Protein AF-A0AAV5WI97-F1 (afdb_monomer)

Organism: NCBI:txid1538716

Mean predicted aligned error: 9.11 Å

Sequence (86 aa):
LSDGSIVVRAKIVVAGKGGERFRTLDSFDFFSPSKISDVILVVDGKKLHVSRQILACDSSYFETLFYGDFKESNSREIVMEDIKID

Secondary structure (DSSP, 8-state):
--SS-------------TT------S---TTS--SS--EEEEETTEEEEE-HHHHHHH-HHHHHHHHSSSGGGG-SEEEETT----

Nearest PDB structures (foldseek):
  8h3f-assembly1_I  TM=9.249E-01  e=9.284E-04  Homo sapiens
  8h33-assembly1_B  TM=9.367E-01  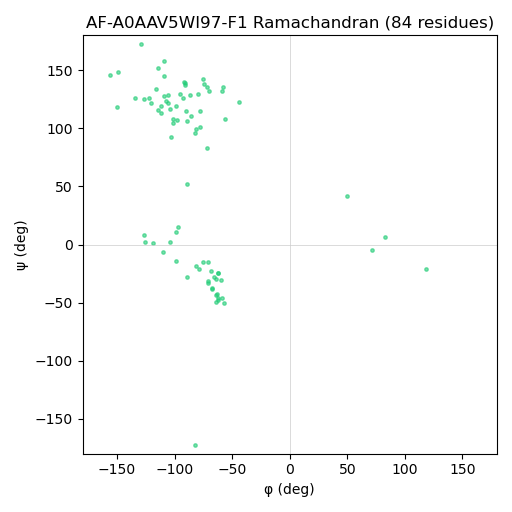e=1.229E-03  Homo sapiens
  6i2m-assembly1_A-2  TM=8.792E-01  e=7.013E-04  Vaccinia virus WR
  8h3f-assembly1_M  TM=9.211E-01  e=1.318E-03  Homo sapiens
  9dtg-assembly1_A  TM=8.631E-01  e=1.627E-03  Homo sapiens

Solvent-accessible surface area (backbone a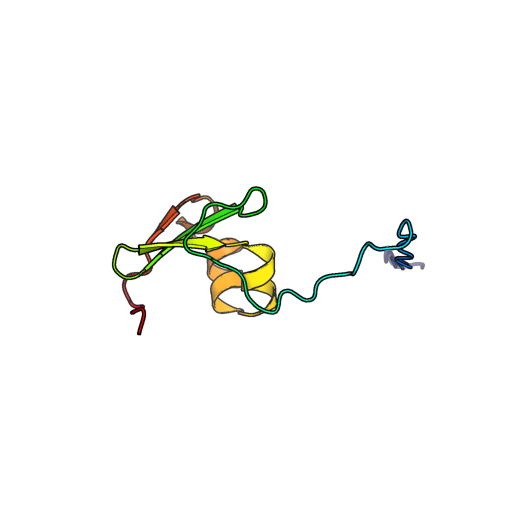toms only — not comparable to full-atom values): 5674 Å² total; per-residue (Å²): 115,98,79,81,68,82,87,86,83,83,84,89,79,83,86,61,67,94,84,66,69,87,73,74,80,88,71,79,73,35,73,47,88,55,97,76,42,71,31,32,41,30,40,75,87,40,58,32,39,36,43,62,69,65,47,25,77,76,28,69,65,46,32,45,45,49,71,40,100,46,80,56,38,79,43,58,65,44,78,42,88,92,46,78,83,130

Structure (mmCIF, N/CA/C/O backbone):
data_AF-A0AAV5WI97-F1
#
_entry.id   AF-A0AAV5WI97-F1
#
loop_
_atom_site.group_PDB
_atom_site.id
_atom_site.type_symbol
_atom_site.label_atom_id
_atom_site.label_alt_id
_atom_site.label_comp_id
_atom_site.label_asym_id
_atom_site.label_entity_id
_atom_site.label_seq_id
_atom_site.pdbx_PDB_ins_code
_atom_site.Cartn_x
_atom_site.Cartn_y
_atom_site.Cartn_z
_atom_site.occupancy
_atom_site.B_iso_or_equiv
_atom_site.auth_seq_id
_atom_site.auth_comp_id
_atom_site.auth_asym_id
_atom_site.auth_atom_id
_atom_site.pdbx_PDB_model_num
ATOM 1 N N . LEU A 1 1 ? -6.863 -11.093 -34.051 1.00 56.16 1 LEU A N 1
ATOM 2 C CA . LEU A 1 1 ? -7.507 -11.946 -33.030 1.00 56.16 1 LEU A CA 1
ATOM 3 C C . LEU A 1 1 ? -9.002 -11.812 -33.249 1.00 56.16 1 LEU A C 1
ATOM 5 O O . LEU A 1 1 ? -9.481 -10.691 -33.346 1.00 56.16 1 LEU A O 1
ATOM 9 N N . SER A 1 2 ? -9.682 -12.921 -33.517 1.00 61.44 2 SER A N 1
ATOM 10 C CA . SER A 1 2 ? -11.058 -12.973 -34.038 1.00 61.44 2 SER A CA 1
ATOM 11 C C . SER A 1 2 ? -12.120 -13.188 -32.950 1.00 61.44 2 SER A C 1
ATOM 13 O O . SER A 1 2 ? -13.252 -13.530 -33.263 1.00 61.44 2 SER A O 1
ATOM 15 N N . ASP A 1 3 ? -11.762 -12.991 -31.683 1.00 79.88 3 ASP A N 1
ATOM 16 C CA . ASP A 1 3 ? -12.574 -13.276 -30.491 1.00 79.88 3 ASP A CA 1
ATOM 17 C C . ASP A 1 3 ? -12.722 -12.065 -29.545 1.00 79.88 3 ASP A C 1
ATOM 19 O O . ASP A 1 3 ? -13.236 -12.199 -28.442 1.00 79.88 3 ASP A O 1
ATOM 23 N N . GLY A 1 4 ? -12.268 -10.875 -29.955 1.00 78.81 4 GLY A N 1
ATOM 24 C CA . GLY A 1 4 ? -12.270 -9.683 -29.097 1.00 78.81 4 GLY A CA 1
ATOM 25 C C . GLY A 1 4 ? -11.076 -9.583 -28.139 1.00 78.81 4 GLY A C 1
ATOM 26 O O . GLY A 1 4 ? -11.023 -8.651 -27.339 1.00 78.81 4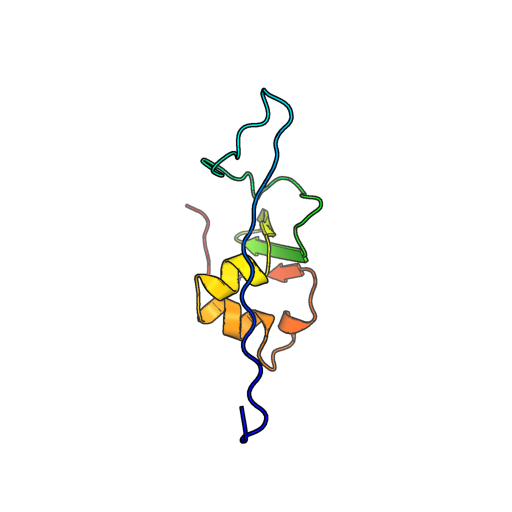 GLY A O 1
ATOM 27 N N . SER A 1 5 ? -10.090 -10.480 -28.235 1.00 76.69 5 SER A N 1
ATOM 28 C CA . SER A 1 5 ? -8.877 -10.422 -27.416 1.00 76.69 5 SER A CA 1
ATOM 29 C C . SER A 1 5 ? -7.933 -9.286 -27.826 1.00 76.69 5 SER A C 1
ATOM 31 O O . SER A 1 5 ? -7.601 -9.127 -29.006 1.00 76.69 5 SER A O 1
ATOM 33 N N . ILE A 1 6 ? -7.412 -8.554 -26.833 1.00 82.19 6 ILE A N 1
ATOM 34 C CA . ILE A 1 6 ? -6.320 -7.584 -26.994 1.00 82.19 6 ILE A CA 1
ATOM 35 C C . ILE A 1 6 ? -5.062 -8.141 -26.326 1.00 82.19 6 ILE A C 1
ATOM 37 O O . ILE A 1 6 ? -5.072 -8.493 -25.150 1.00 82.19 6 ILE A O 1
ATOM 41 N N . VAL A 1 7 ? -3.956 -8.178 -27.069 1.00 80.25 7 VAL A N 1
ATOM 42 C CA . VAL A 1 7 ? -2.630 -8.503 -26.530 1.00 80.25 7 VAL A CA 1
ATOM 43 C C . VAL A 1 7 ? -1.829 -7.216 -26.413 1.00 80.25 7 VAL A C 1
ATOM 45 O O . VAL A 1 7 ? -1.504 -6.586 -27.419 1.00 80.25 7 VAL A O 1
ATOM 48 N N . VAL A 1 8 ? -1.476 -6.847 -25.183 1.00 80.50 8 VAL A N 1
ATOM 49 C CA . VAL A 1 8 ? -0.588 -5.716 -24.901 1.00 80.50 8 VAL A CA 1
ATOM 50 C C . VAL A 1 8 ? 0.821 -6.254 -24.658 1.00 80.50 8 VAL A C 1
ATOM 52 O O . VAL A 1 8 ? 1.049 -7.022 -23.728 1.00 80.50 8 VAL A O 1
ATOM 55 N N . ARG A 1 9 ? 1.788 -5.849 -25.489 1.00 86.06 9 ARG A N 1
ATOM 56 C CA . ARG A 1 9 ? 3.220 -6.016 -25.197 1.00 86.06 9 ARG A CA 1
ATOM 57 C C . ARG A 1 9 ? 3.836 -4.651 -24.957 1.00 86.06 9 ARG A C 1
ATOM 59 O O . ARG A 1 9 ? 3.861 -3.823 -25.861 1.00 86.06 9 ARG A O 1
ATOM 66 N N . ALA A 1 10 ? 4.383 -4.452 -23.765 1.00 80.00 10 ALA A N 1
ATOM 67 C CA . ALA A 1 10 ? 5.199 -3.291 -23.449 1.00 80.00 10 ALA A CA 1
ATOM 68 C C . ALA A 1 10 ? 6.670 -3.715 -23.385 1.00 80.00 10 ALA A C 1
ATOM 70 O O . ALA A 1 10 ? 7.044 -4.585 -22.602 1.00 80.00 10 ALA A O 1
ATOM 71 N N . LYS A 1 11 ? 7.516 -3.092 -24.208 1.00 84.12 11 LYS A N 1
ATOM 72 C CA . LYS A 1 11 ? 8.968 -3.138 -24.031 1.00 84.12 11 LYS A CA 1
ATOM 73 C C . LYS A 1 11 ? 9.371 -1.860 -23.313 1.00 84.12 11 LYS A C 1
ATOM 75 O O . LYS A 1 11 ? 9.354 -0.789 -23.913 1.00 84.12 11 LYS A O 1
ATOM 80 N N . ILE A 1 12 ? 9.721 -1.976 -22.040 1.00 80.88 12 ILE A N 1
ATOM 81 C CA . ILE A 1 12 ? 10.177 -0.837 -21.247 1.00 80.88 12 ILE A CA 1
ATOM 82 C C . ILE A 1 12 ? 11.682 -0.689 -21.479 1.00 80.88 12 ILE A C 1
ATOM 84 O O . ILE A 1 12 ? 12.468 -1.543 -21.078 1.00 80.88 12 ILE A O 1
ATOM 88 N N . VAL A 1 13 ? 12.079 0.377 -22.175 1.00 78.12 13 VAL A N 1
ATOM 89 C CA . VAL A 1 13 ? 13.483 0.777 -22.321 1.00 78.12 13 VAL A CA 1
ATOM 90 C C . VAL A 1 13 ? 13.651 2.070 -21.554 1.00 78.12 13 VAL A C 1
ATOM 92 O O . VAL A 1 13 ? 13.079 3.089 -21.933 1.00 78.12 13 VAL A O 1
ATOM 95 N N . VAL A 1 14 ? 14.424 2.029 -20.476 1.00 75.12 14 VAL A N 1
ATOM 96 C CA . VAL A 1 14 ? 14.669 3.224 -19.675 1.00 75.12 14 VAL A CA 1
ATOM 97 C C . VAL A 1 14 ? 16.036 3.775 -20.031 1.00 75.12 14 VAL A C 1
ATOM 99 O O . VAL A 1 14 ? 17.067 3.207 -19.678 1.00 75.12 14 VAL A O 1
ATOM 102 N N . ALA A 1 15 ? 16.032 4.861 -20.799 1.00 73.00 15 ALA A N 1
ATOM 103 C CA . ALA A 1 15 ? 17.235 5.594 -21.158 1.00 73.00 15 ALA A CA 1
ATOM 104 C C . ALA A 1 15 ? 17.598 6.540 -20.006 1.00 73.00 15 ALA A C 1
ATOM 106 O O . ALA A 1 15 ? 17.046 7.631 -19.895 1.00 73.00 15 ALA A O 1
ATOM 107 N N . GLY A 1 16 ? 18.498 6.104 -19.126 1.00 66.62 16 GLY A N 1
ATOM 108 C CA . GLY A 1 16 ? 19.046 6.967 -18.083 1.00 66.62 16 GLY A CA 1
ATOM 109 C C . GLY A 1 16 ? 20.064 7.948 -18.664 1.00 66.62 16 GLY A C 1
ATOM 110 O O . GLY A 1 16 ? 20.873 7.579 -19.522 1.00 66.62 16 GLY A O 1
ATOM 111 N N . LYS A 1 17 ? 20.080 9.189 -18.169 1.00 65.69 17 LYS A N 1
ATOM 112 C CA . LYS A 1 17 ? 21.300 10.004 -18.269 1.00 65.69 17 LYS A CA 1
ATOM 113 C C . LYS A 1 17 ? 22.315 9.373 -17.311 1.00 65.69 17 LYS A C 1
ATOM 115 O O . LYS A 1 17 ? 21.949 9.004 -16.198 1.00 65.69 17 LYS A O 1
ATOM 120 N N . GLY A 1 18 ? 23.553 9.155 -17.762 1.00 60.25 18 GLY A N 1
ATOM 121 C CA . GLY A 1 18 ? 24.559 8.404 -16.999 1.00 60.25 18 GLY A CA 1
ATOM 122 C C . GLY A 1 18 ? 24.593 8.809 -15.518 1.00 60.25 18 GLY A C 1
ATOM 123 O O . GLY A 1 18 ? 24.764 9.985 -15.212 1.00 60.25 18 GLY A O 1
ATOM 124 N N . GLY A 1 19 ? 24.384 7.839 -14.620 1.00 61.00 19 GLY A N 1
ATOM 125 C CA . GLY A 1 19 ? 24.330 8.038 -13.164 1.00 61.00 19 GLY A CA 1
ATOM 126 C C . GLY A 1 19 ? 22.994 7.668 -12.504 1.00 61.00 19 GLY A C 1
ATOM 127 O O . GLY A 1 19 ? 22.979 7.356 -11.314 1.00 61.00 19 GLY A O 1
ATOM 128 N N . GLU A 1 20 ? 21.887 7.622 -13.249 1.00 62.34 20 GLU A N 1
ATOM 129 C CA . GLU A 1 20 ? 20.595 7.177 -12.709 1.00 62.34 20 GLU A CA 1
ATOM 130 C C . GLU A 1 20 ? 20.545 5.646 -12.606 1.00 62.34 20 GLU A C 1
ATOM 132 O O . GLU A 1 20 ? 20.358 4.927 -13.587 1.00 62.34 20 GLU A O 1
ATOM 137 N N . ARG A 1 21 ? 20.747 5.131 -11.390 1.00 62.00 21 ARG A N 1
ATOM 138 C CA . ARG A 1 21 ? 20.522 3.720 -11.073 1.00 62.00 21 ARG A CA 1
ATOM 139 C C . ARG A 1 21 ? 19.032 3.486 -10.856 1.00 62.00 21 ARG A C 1
ATOM 141 O O . ARG A 1 21 ? 18.423 4.162 -10.027 1.00 62.00 21 ARG A O 1
ATOM 148 N N . PHE A 1 22 ? 18.475 2.478 -11.528 1.00 64.88 22 PHE A N 1
ATOM 149 C CA . PHE A 1 22 ? 17.272 1.815 -11.032 1.00 64.88 22 PHE A CA 1
ATOM 150 C C . PHE A 1 22 ? 17.580 1.326 -9.624 1.00 64.88 22 PHE A C 1
ATOM 152 O O . PHE A 1 22 ? 18.406 0.434 -9.441 1.00 64.88 22 PHE A O 1
ATOM 159 N N . ARG A 1 23 ? 16.988 1.981 -8.626 1.00 61.56 23 ARG A N 1
ATOM 160 C CA . ARG A 1 23 ? 17.078 1.522 -7.249 1.00 61.56 23 ARG A CA 1
ATOM 161 C C . ARG A 1 23 ? 16.102 0.370 -7.107 1.00 61.56 23 ARG A C 1
ATOM 163 O O . ARG A 1 23 ? 14.897 0.570 -7.238 1.00 61.56 23 ARG A O 1
ATOM 170 N N . THR A 1 24 ? 16.628 -0.819 -6.853 1.00 57.94 24 THR A N 1
ATOM 171 C CA . THR A 1 24 ? 15.853 -1.827 -6.140 1.00 57.94 24 THR A CA 1
ATOM 172 C C . THR A 1 24 ? 15.486 -1.205 -4.792 1.00 57.94 24 THR A C 1
ATOM 174 O O . THR A 1 24 ? 16.310 -0.527 -4.172 1.00 57.94 24 THR A O 1
ATOM 177 N N . LEU A 1 25 ? 14.217 -1.302 -4.395 1.00 62.44 25 LEU A N 1
ATOM 178 C CA . LEU A 1 25 ? 13.776 -0.842 -3.081 1.00 62.44 25 LEU A CA 1
ATOM 179 C C . LEU A 1 25 ? 14.312 -1.828 -2.041 1.00 62.44 25 LEU A C 1
ATOM 181 O O . LEU A 1 25 ? 13.617 -2.754 -1.646 1.00 62.44 25 LEU A O 1
ATOM 185 N N . ASP A 1 26 ? 15.570 -1.647 -1.642 1.00 61.81 26 ASP A N 1
ATOM 186 C CA . ASP A 1 26 ? 16.215 -2.500 -0.636 1.00 61.81 26 ASP A CA 1
ATOM 187 C C . ASP A 1 26 ? 15.592 -2.278 0.756 1.00 61.81 26 ASP A C 1
ATOM 189 O O . ASP A 1 26 ? 15.622 -3.157 1.614 1.00 61.81 26 ASP A O 1
ATOM 193 N N . SER A 1 27 ? 14.973 -1.112 0.968 1.00 66.19 27 SER A N 1
ATOM 194 C CA . SER A 1 27 ? 14.058 -0.839 2.073 1.00 66.19 27 SER A CA 1
ATOM 195 C C . SER A 1 27 ? 13.108 0.309 1.714 1.00 66.19 27 SER A C 1
ATOM 197 O O . SER A 1 27 ? 13.468 1.240 0.986 1.00 66.19 27 SER A O 1
ATOM 199 N N . PHE A 1 28 ? 11.874 0.239 2.211 1.00 75.19 28 PHE A N 1
ATOM 200 C CA . PHE A 1 28 ? 10.888 1.311 2.110 1.00 75.19 28 PHE A CA 1
ATOM 201 C C . PHE A 1 28 ? 10.450 1.690 3.525 1.00 75.19 28 PHE A C 1
ATOM 203 O O . PHE A 1 28 ? 10.047 0.826 4.301 1.00 75.19 28 PHE A O 1
ATOM 210 N N . ASP A 1 29 ? 10.549 2.973 3.872 1.00 87.62 29 ASP A N 1
ATOM 211 C CA . ASP A 1 29 ? 10.028 3.473 5.142 1.00 87.62 29 ASP A CA 1
ATOM 212 C C . ASP A 1 29 ? 8.523 3.716 5.013 1.00 87.62 29 ASP A C 1
ATOM 214 O O . ASP A 1 29 ? 8.082 4.732 4.474 1.00 87.62 29 ASP A O 1
ATOM 218 N N . PHE A 1 30 ? 7.737 2.762 5.505 1.00 89.44 30 PHE A N 1
ATOM 219 C CA . PHE A 1 30 ? 6.281 2.853 5.505 1.00 89.44 30 PHE A CA 1
ATOM 220 C C . PHE A 1 30 ? 5.738 3.818 6.567 1.00 89.44 30 PHE A C 1
ATOM 222 O O . PHE A 1 30 ? 4.572 4.195 6.481 1.00 89.44 30 PHE A O 1
ATOM 229 N N . PHE A 1 31 ? 6.531 4.238 7.555 1.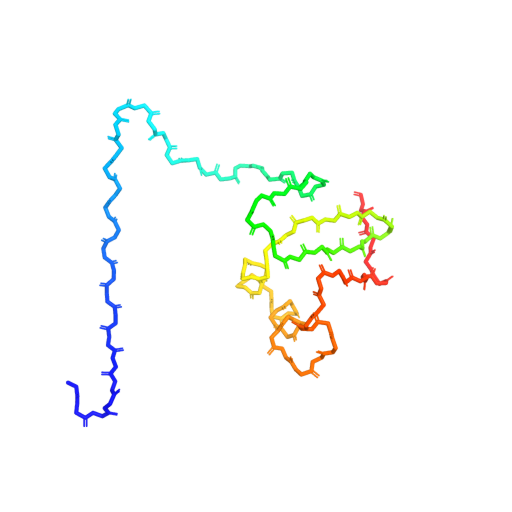00 91.00 31 PHE A N 1
ATOM 230 C CA . PHE A 1 31 ? 6.062 5.161 8.596 1.00 91.00 31 PHE A CA 1
ATOM 231 C C . PHE A 1 31 ? 6.086 6.622 8.136 1.00 91.00 31 PHE A C 1
ATOM 233 O O . PHE A 1 31 ? 5.388 7.464 8.704 1.00 91.00 31 PHE A O 1
ATOM 240 N N . SER A 1 32 ? 6.842 6.923 7.081 1.00 90.06 32 SER A N 1
ATOM 241 C CA . SER A 1 32 ? 6.871 8.243 6.461 1.00 90.06 32 SER A CA 1
ATOM 242 C C . SER A 1 32 ? 5.837 8.362 5.330 1.00 90.06 32 SER A C 1
ATOM 244 O O . SER A 1 32 ? 5.704 7.454 4.505 1.00 90.06 32 SER A O 1
ATOM 246 N N . PRO A 1 33 ? 5.126 9.500 5.211 1.00 87.94 33 PRO A N 1
ATOM 247 C CA . PRO A 1 33 ? 4.255 9.757 4.071 1.00 87.94 33 PRO A CA 1
ATOM 248 C C . PRO A 1 33 ? 5.028 9.708 2.752 1.00 87.94 33 PRO A C 1
ATOM 250 O O . PRO A 1 33 ? 6.088 10.319 2.605 1.00 87.94 33 PRO A O 1
ATOM 253 N N . SER A 1 34 ? 4.450 9.040 1.758 1.00 84.50 34 SER A N 1
ATOM 254 C CA . SER A 1 34 ? 4.979 8.989 0.400 1.00 84.50 34 SER A CA 1
ATOM 255 C C . SER A 1 34 ? 4.021 9.676 -0.566 1.00 84.50 34 SER A C 1
ATOM 257 O O . SER A 1 34 ? 2.813 9.720 -0.353 1.00 84.50 34 SER A O 1
ATOM 259 N N . LYS A 1 35 ? 4.556 10.224 -1.661 1.00 86.31 35 LYS A N 1
ATOM 260 C CA . LYS A 1 35 ? 3.736 10.845 -2.715 1.00 86.31 35 LYS A CA 1
ATOM 261 C C . LYS A 1 35 ? 2.947 9.823 -3.537 1.00 86.31 35 LYS A C 1
ATOM 263 O O . LYS A 1 35 ? 2.066 10.222 -4.288 1.00 86.31 35 LYS A O 1
ATOM 268 N N . ILE A 1 36 ? 3.309 8.545 -3.440 1.00 87.25 36 ILE A N 1
ATOM 269 C CA . ILE A 1 36 ? 2.732 7.461 -4.245 1.00 87.25 36 ILE A CA 1
ATOM 270 C C . ILE A 1 36 ? 1.851 6.504 -3.434 1.00 87.25 36 ILE A C 1
ATOM 272 O O . ILE A 1 36 ? 1.242 5.618 -4.022 1.00 87.25 36 ILE A O 1
ATOM 276 N N . SER A 1 37 ? 1.789 6.646 -2.108 1.00 92.25 37 SER A N 1
ATOM 277 C CA . SER A 1 37 ? 0.882 5.845 -1.287 1.00 92.25 37 SER A CA 1
ATOM 278 C C . SER A 1 37 ? -0.560 6.331 -1.436 1.00 92.25 37 SER A C 1
ATOM 280 O O . SER A 1 37 ? -0.834 7.531 -1.462 1.00 92.25 37 SER A O 1
ATOM 282 N N . ASP A 1 38 ? -1.487 5.382 -1.539 1.00 94.56 38 ASP A N 1
ATOM 283 C CA . ASP A 1 38 ? -2.918 5.600 -1.793 1.00 94.56 38 ASP A CA 1
ATOM 284 C C . ASP A 1 38 ? -3.810 5.074 -0.648 1.00 94.56 38 ASP A C 1
ATOM 286 O O . ASP A 1 38 ? -5.043 5.203 -0.690 1.00 94.56 38 ASP A O 1
ATOM 290 N N . VAL A 1 39 ? -3.188 4.523 0.402 1.00 95.88 39 VAL A N 1
ATOM 291 C CA . VAL A 1 39 ? -3.840 4.076 1.636 1.00 95.88 39 VAL A CA 1
ATOM 292 C C . VAL A 1 39 ? -2.929 4.202 2.853 1.00 95.88 39 VAL A C 1
ATOM 294 O O . VAL A 1 39 ? -1.708 4.051 2.766 1.00 95.88 39 VAL A O 1
ATOM 297 N N . ILE A 1 40 ? -3.551 4.452 4.004 1.00 96.44 40 ILE A N 1
ATOM 298 C CA . ILE A 1 40 ? -2.940 4.340 5.326 1.00 96.44 40 ILE A CA 1
ATOM 299 C C . ILE A 1 40 ? -3.511 3.106 6.026 1.00 96.44 40 ILE A C 1
ATOM 301 O O . ILE A 1 40 ? -4.724 3.010 6.213 1.00 96.44 40 ILE A O 1
ATOM 305 N N . LEU A 1 41 ? -2.645 2.186 6.442 1.00 95.50 41 LEU A N 1
ATOM 306 C CA . LEU A 1 41 ? -3.005 1.120 7.376 1.00 95.50 41 LEU A CA 1
ATOM 307 C C . LEU A 1 41 ? -2.635 1.563 8.791 1.00 95.50 41 LEU A C 1
ATOM 309 O O . LEU A 1 41 ? -1.511 2.003 9.028 1.00 95.50 41 LEU A O 1
ATOM 313 N N . VAL A 1 42 ? -3.573 1.464 9.725 1.00 95.81 42 VAL A N 1
ATOM 314 C CA . VAL A 1 42 ? -3.343 1.735 11.145 1.00 95.81 42 VAL A CA 1
ATOM 315 C C . VAL A 1 42 ? -3.208 0.401 11.858 1.00 95.81 42 VAL A C 1
ATOM 317 O O . VAL A 1 42 ? -4.192 -0.315 12.012 1.00 95.81 42 VAL A O 1
ATOM 320 N N . VAL A 1 43 ? -1.993 0.063 12.277 1.00 94.25 43 VAL A N 1
ATOM 321 C CA . VAL A 1 43 ? -1.668 -1.198 12.958 1.00 94.25 43 VAL A CA 1
ATOM 322 C C . VAL A 1 43 ? -1.103 -0.849 14.324 1.00 94.25 43 VAL A C 1
ATOM 324 O O . VAL A 1 43 ? -0.128 -0.102 14.402 1.00 94.25 43 VAL A O 1
ATOM 327 N N . ASP A 1 44 ? -1.725 -1.338 15.397 1.00 92.12 44 ASP A N 1
ATOM 328 C CA . ASP A 1 44 ? -1.323 -1.015 16.777 1.00 92.12 44 ASP A CA 1
ATOM 329 C C . ASP A 1 44 ? -1.163 0.508 17.015 1.00 92.12 44 ASP A C 1
ATOM 331 O O . ASP A 1 44 ? -0.178 1.004 17.561 1.00 92.12 44 ASP A O 1
ATOM 335 N N . GLY A 1 45 ? -2.101 1.294 16.470 1.00 91.44 45 GLY A N 1
ATOM 336 C CA . GLY A 1 45 ? -2.088 2.762 16.528 1.00 91.44 45 GLY A CA 1
ATOM 337 C C . GLY A 1 45 ? -1.025 3.456 15.660 1.00 91.44 45 GLY A C 1
ATOM 338 O O . GLY A 1 45 ? -1.030 4.686 15.568 1.00 91.44 45 GLY A O 1
ATOM 339 N N . LYS A 1 46 ? -0.137 2.713 14.990 1.00 93.19 46 LYS A N 1
ATOM 340 C CA . LYS A 1 46 ? 0.898 3.256 14.098 1.00 93.19 46 LYS A CA 1
ATOM 341 C C . LYS A 1 46 ? 0.388 3.335 12.662 1.00 93.19 46 LYS A C 1
ATOM 343 O O . LYS A 1 46 ? -0.278 2.423 12.183 1.00 93.19 46 LYS A O 1
ATOM 348 N N . LYS A 1 47 ? 0.728 4.421 11.961 1.00 95.25 47 LYS A N 1
ATOM 349 C CA . LYS A 1 47 ? 0.320 4.661 10.568 1.00 95.25 47 LYS A CA 1
ATOM 350 C C . LYS A 1 47 ? 1.375 4.154 9.590 1.00 95.25 47 LYS A C 1
ATOM 352 O O . LYS A 1 47 ? 2.531 4.558 9.668 1.00 95.25 47 LYS A O 1
ATOM 357 N N . LEU A 1 48 ? 0.944 3.310 8.659 1.00 94.44 48 LEU A N 1
ATOM 358 C CA . LEU A 1 48 ? 1.737 2.764 7.564 1.00 94.44 48 LEU A CA 1
ATOM 359 C C . LEU A 1 48 ? 1.183 3.284 6.235 1.00 94.44 48 LEU A C 1
ATOM 361 O O . LEU A 1 48 ? 0.047 2.989 5.865 1.00 94.44 48 LEU A O 1
ATOM 365 N N . HIS A 1 49 ? 1.982 4.056 5.512 1.00 95.12 49 HIS A N 1
ATOM 366 C CA . HIS A 1 49 ? 1.655 4.623 4.211 1.00 95.12 49 HIS A CA 1
ATOM 367 C C . HIS A 1 49 ? 2.061 3.650 3.099 1.00 95.12 49 HIS A C 1
ATOM 369 O O . HIS A 1 49 ? 3.244 3.518 2.785 1.00 95.12 49 HIS A O 1
ATOM 375 N N . VAL A 1 50 ? 1.087 2.986 2.477 1.00 93.25 50 VAL A N 1
ATOM 376 C CA . VAL A 1 50 ? 1.328 1.876 1.534 1.00 93.25 50 VAL A CA 1
ATOM 377 C C . VAL A 1 50 ? 0.578 2.075 0.210 1.00 93.25 50 VAL A C 1
ATOM 379 O O . VAL A 1 50 ? -0.196 3.021 0.054 1.00 93.25 50 VAL A O 1
ATOM 382 N N . SER A 1 51 ? 0.849 1.203 -0.767 1.00 93.38 51 SER A N 1
ATOM 383 C CA . SER A 1 51 ? 0.123 1.141 -2.042 1.00 93.38 51 SER A CA 1
ATOM 384 C C . SER A 1 51 ? -0.811 -0.066 -2.063 1.00 93.38 51 SER A C 1
ATOM 386 O O . SER A 1 51 ? -0.358 -1.195 -1.849 1.00 93.38 51 SER A O 1
ATOM 388 N N . ARG A 1 52 ? -2.088 0.151 -2.390 1.00 94.88 52 ARG A N 1
ATOM 389 C CA . ARG A 1 52 ? -3.081 -0.925 -2.539 1.00 94.88 52 ARG A CA 1
ATOM 390 C C . ARG A 1 52 ? -2.671 -1.931 -3.591 1.00 94.88 52 ARG A C 1
ATOM 392 O O . ARG A 1 52 ? -2.772 -3.127 -3.362 1.00 94.88 52 ARG A O 1
ATOM 399 N N . GLN A 1 53 ? -2.221 -1.446 -4.747 1.00 94.25 53 GLN A N 1
ATOM 400 C CA . GLN A 1 53 ? -1.834 -2.301 -5.867 1.00 94.25 53 GLN A CA 1
ATOM 401 C C . GLN A 1 53 ? -0.665 -3.207 -5.493 1.00 94.25 53 GLN A C 1
ATOM 403 O O . GLN A 1 53 ? -0.731 -4.403 -5.742 1.00 94.25 53 GLN A O 1
ATOM 408 N N . ILE A 1 54 ? 0.372 -2.659 -4.852 1.00 91.62 54 ILE A N 1
ATOM 409 C CA . ILE A 1 54 ? 1.545 -3.447 -4.456 1.00 91.62 54 ILE A CA 1
ATOM 410 C C . ILE A 1 54 ? 1.147 -4.543 -3.460 1.00 91.62 54 ILE A C 1
ATOM 412 O O . ILE A 1 54 ? 1.502 -5.698 -3.665 1.00 91.62 54 ILE A O 1
ATOM 416 N N . LEU A 1 55 ? 0.377 -4.202 -2.423 1.00 93.06 55 LEU A N 1
ATOM 417 C CA . LEU A 1 55 ? -0.047 -5.175 -1.413 1.00 93.06 55 LEU A CA 1
ATOM 418 C C . LEU A 1 55 ? -1.023 -6.223 -1.958 1.00 93.06 55 LEU A C 1
ATOM 420 O O . LEU A 1 55 ? -0.921 -7.386 -1.588 1.00 93.06 55 LEU A O 1
ATOM 424 N N . ALA A 1 56 ? -1.951 -5.839 -2.834 1.00 95.56 56 ALA A N 1
ATOM 425 C CA . ALA A 1 56 ? -2.889 -6.776 -3.450 1.00 95.56 56 ALA A CA 1
ATOM 426 C C . ALA A 1 56 ? -2.198 -7.752 -4.409 1.00 95.56 56 ALA A C 1
ATOM 428 O O . ALA A 1 56 ? -2.540 -8.928 -4.425 1.00 95.56 56 ALA A O 1
ATOM 429 N N . CYS A 1 57 ? -1.197 -7.287 -5.165 1.00 95.25 57 CYS A N 1
ATOM 430 C CA . CYS A 1 57 ? -0.389 -8.161 -6.017 1.00 95.25 57 CYS A CA 1
ATOM 431 C C . CYS A 1 57 ? 0.342 -9.249 -5.219 1.00 95.25 57 CYS A C 1
ATOM 433 O O . CYS A 1 57 ? 0.597 -10.322 -5.759 1.00 95.25 57 CYS A O 1
ATOM 435 N N . ASP A 1 58 ? 0.698 -8.963 -3.965 1.00 92.12 58 ASP A N 1
ATOM 436 C CA . ASP A 1 58 ? 1.468 -9.866 -3.106 1.00 92.12 58 ASP A CA 1
ATOM 437 C C . ASP A 1 58 ? 0.590 -10.662 -2.119 1.00 92.12 58 ASP A C 1
ATOM 439 O O . ASP A 1 58 ? 1.035 -11.640 -1.524 1.00 92.12 58 ASP A O 1
ATOM 443 N N . SER A 1 59 ? -0.677 -10.272 -1.933 1.00 94.12 59 SER A N 1
ATOM 444 C CA . SER A 1 59 ? -1.568 -10.867 -0.935 1.00 94.12 59 SER A CA 1
ATOM 445 C C . SER A 1 59 ? -3.035 -10.816 -1.352 1.00 94.12 59 SER A C 1
ATOM 447 O O . SER A 1 59 ? -3.651 -9.750 -1.426 1.00 94.12 59 SER A O 1
ATOM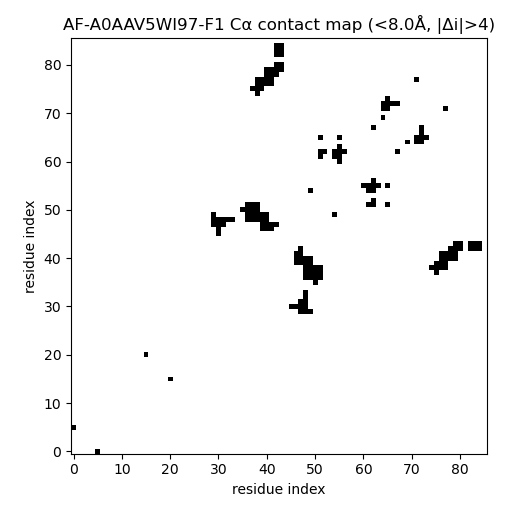 449 N N . SER A 1 60 ? -3.641 -11.996 -1.495 1.00 94.81 60 SER A N 1
ATOM 450 C CA . SER A 1 60 ? -5.072 -12.147 -1.789 1.00 94.81 60 SER A CA 1
ATOM 451 C C . SER A 1 60 ? -5.977 -11.583 -0.686 1.00 94.81 60 SER A C 1
ATOM 453 O O . SER A 1 60 ? -7.117 -11.197 -0.950 1.00 94.81 60 SER A O 1
ATOM 455 N N . TYR A 1 61 ? -5.481 -11.504 0.556 1.00 93.50 61 TYR A N 1
ATOM 456 C CA . TYR A 1 61 ? -6.185 -10.827 1.646 1.00 93.50 61 TYR A CA 1
ATOM 457 C C . TYR A 1 61 ? -6.330 -9.333 1.343 1.00 93.50 61 TYR A C 1
ATOM 459 O O . TYR A 1 61 ? -7.435 -8.796 1.398 1.00 93.50 61 TYR A O 1
ATOM 467 N N . P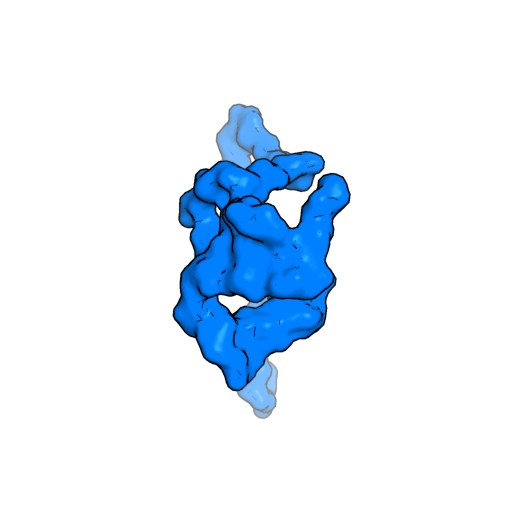HE A 1 62 ? -5.233 -8.671 0.965 1.00 94.56 62 PHE A N 1
ATOM 468 C CA . PHE A 1 62 ? -5.253 -7.250 0.622 1.00 94.56 62 PHE A CA 1
ATOM 469 C C . PHE A 1 62 ? -5.970 -6.979 -0.699 1.00 94.56 62 PHE A C 1
ATOM 471 O O . PHE A 1 62 ? -6.651 -5.964 -0.814 1.00 94.56 62 PHE A O 1
ATOM 478 N N . GLU A 1 63 ? -5.887 -7.892 -1.666 1.00 96.00 63 GLU A N 1
ATOM 479 C CA . GLU A 1 63 ? -6.703 -7.827 -2.879 1.00 96.00 63 GLU A CA 1
ATOM 480 C C . GLU A 1 63 ? -8.197 -7.791 -2.535 1.00 96.00 63 GLU A C 1
ATOM 482 O O . GLU A 1 63 ? -8.909 -6.877 -2.948 1.00 96.00 63 GLU A O 1
ATOM 487 N N . THR A 1 64 ? -8.646 -8.723 -1.692 1.00 95.19 64 THR A N 1
ATOM 488 C CA . THR A 1 64 ? -10.041 -8.801 -1.239 1.00 95.19 64 THR A CA 1
ATOM 489 C C . THR A 1 64 ? -10.442 -7.569 -0.422 1.00 95.19 64 THR A C 1
ATOM 491 O O . THR A 1 64 ? -11.510 -7.004 -0.643 1.00 95.19 64 THR A O 1
ATOM 494 N N . LEU A 1 65 ? -9.583 -7.107 0.491 1.00 94.06 65 LEU A N 1
ATOM 495 C CA . LEU A 1 65 ? -9.841 -5.936 1.334 1.00 94.06 65 LEU A CA 1
ATOM 496 C C . LEU A 1 65 ? -9.980 -4.643 0.512 1.00 94.06 65 LEU A C 1
ATOM 498 O O . LEU A 1 65 ? -10.854 -3.815 0.777 1.00 94.06 65 LEU A O 1
ATOM 502 N N . PHE A 1 66 ? -9.112 -4.446 -0.483 1.00 95.44 66 PHE A N 1
ATOM 503 C CA . PHE A 1 66 ? -9.050 -3.198 -1.246 1.00 95.44 66 PHE A CA 1
ATOM 504 C C . PHE A 1 66 ? -9.959 -3.168 -2.469 1.00 95.44 66 PHE A C 1
ATOM 506 O O . PHE A 1 66 ? -10.377 -2.077 -2.853 1.00 95.44 66 PHE A O 1
ATOM 513 N N . TYR A 1 67 ? -10.256 -4.319 -3.071 1.00 95.00 67 TYR A N 1
ATOM 514 C CA . TYR A 1 67 ? -10.992 -4.402 -4.338 1.00 95.00 67 TYR A CA 1
ATOM 515 C C . TYR A 1 67 ? -12.237 -5.296 -4.283 1.00 95.00 67 TYR A C 1
ATOM 517 O O . TYR A 1 67 ? -12.897 -5.469 -5.306 1.00 95.00 67 TYR A O 1
ATOM 525 N N . GLY A 1 68 ? -12.567 -5.862 -3.120 1.00 93.25 68 GLY A N 1
ATOM 526 C CA . GLY A 1 68 ? -13.843 -6.535 -2.884 1.00 93.25 68 GLY A CA 1
ATOM 527 C C . GLY A 1 68 ? -14.978 -5.568 -2.535 1.00 93.25 68 GLY A C 1
ATOM 528 O O . GLY A 1 68 ? -14.826 -4.350 -2.555 1.00 93.25 68 GLY A O 1
ATOM 529 N N . ASP A 1 69 ? -16.127 -6.126 -2.157 1.00 93.00 69 ASP A N 1
ATOM 530 C CA . ASP A 1 69 ? -17.324 -5.362 -1.779 1.00 93.00 69 ASP A CA 1
ATOM 531 C C . ASP A 1 69 ? -17.345 -5.030 -0.275 1.00 93.00 69 ASP A C 1
ATOM 533 O O . ASP A 1 69 ? -18.313 -5.307 0.438 1.00 93.00 69 ASP A O 1
ATOM 537 N N . PHE A 1 70 ? -16.256 -4.446 0.231 1.00 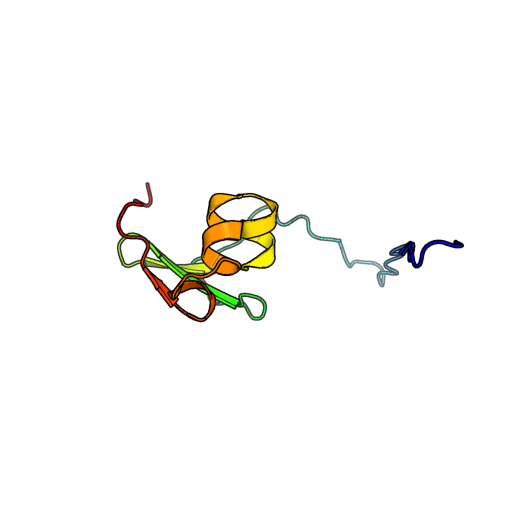89.94 70 PHE A N 1
ATOM 538 C CA . PHE A 1 70 ? -16.124 -4.047 1.634 1.00 89.94 70 PHE A CA 1
ATOM 539 C C . PHE A 1 70 ? -16.143 -2.522 1.787 1.00 89.94 70 PHE A C 1
ATOM 541 O O . PHE A 1 70 ? -15.850 -1.763 0.859 1.00 89.94 70 PHE A O 1
ATOM 548 N N . LYS A 1 71 ? -16.478 -2.029 2.986 1.00 87.75 71 LYS A N 1
ATOM 549 C CA . LYS A 1 71 ? -16.468 -0.577 3.263 1.00 87.75 71 LYS A CA 1
ATOM 550 C C . LYS A 1 71 ? -15.049 0.003 3.154 1.00 87.75 71 LYS A C 1
ATOM 552 O O . LYS A 1 71 ? -14.873 1.166 2.793 1.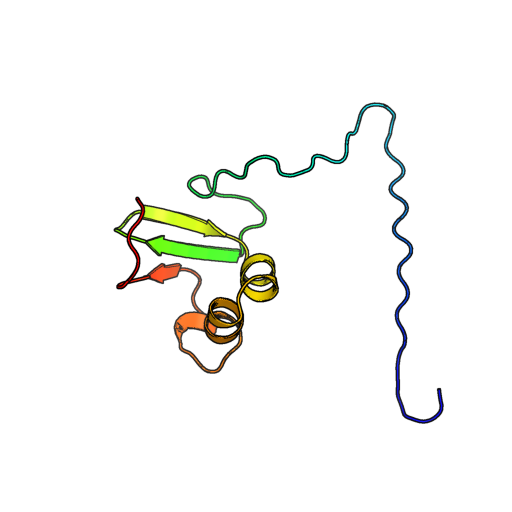00 87.75 71 LYS A O 1
ATOM 557 N N . GLU A 1 72 ? -14.042 -0.819 3.438 1.00 89.00 72 GLU A N 1
ATOM 558 C CA . GLU A 1 72 ? -12.617 -0.500 3.424 1.00 89.00 72 GLU A CA 1
ATOM 559 C C . GLU A 1 72 ? -12.100 -0.174 2.020 1.00 89.00 72 GLU A C 1
ATOM 561 O O . GLU A 1 72 ? -11.185 0.640 1.883 1.00 89.00 72 GLU A O 1
ATOM 566 N N . SER A 1 73 ? -12.724 -0.722 0.976 1.00 89.06 73 SER A N 1
ATOM 567 C CA . SER A 1 73 ? -12.320 -0.545 -0.423 1.00 89.06 73 SER A CA 1
ATOM 568 C C . SER A 1 73 ? -12.398 0.919 -0.885 1.00 89.06 73 SER A C 1
ATOM 570 O O . SER A 1 73 ? -11.646 1.344 -1.757 1.00 89.06 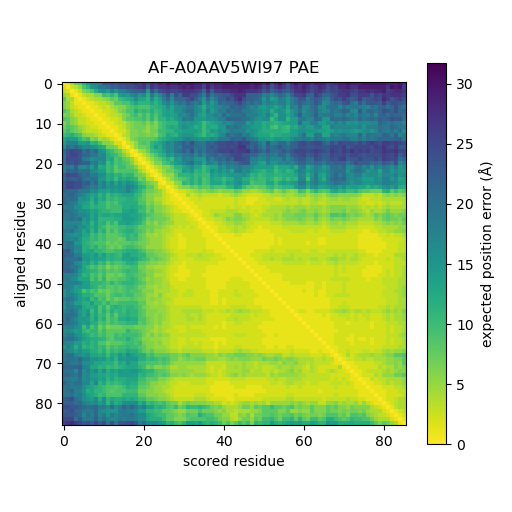73 SER A O 1
ATOM 572 N N . ASN A 1 74 ? -13.236 1.735 -0.231 1.00 90.25 74 ASN A N 1
ATOM 573 C CA . ASN A 1 74 ? -13.345 3.179 -0.473 1.00 90.25 74 ASN A CA 1
ATOM 574 C C . ASN A 1 74 ? -12.664 4.042 0.608 1.00 90.25 74 ASN A C 1
ATOM 576 O O . ASN A 1 74 ? -12.727 5.274 0.547 1.00 90.25 74 ASN A O 1
ATOM 580 N N . SER A 1 75 ? -12.017 3.434 1.609 1.00 94.38 75 SER A N 1
ATOM 581 C CA . SER A 1 75 ? -11.418 4.169 2.725 1.00 94.38 75 SER A CA 1
ATOM 582 C C . SER A 1 75 ? -9.963 4.543 2.465 1.00 94.38 75 SER A C 1
ATOM 584 O O . SER A 1 75 ? -9.155 3.723 2.033 1.00 94.38 75 SER A O 1
ATOM 586 N N . ARG A 1 76 ? -9.584 5.778 2.812 1.00 94.44 76 ARG A N 1
ATOM 587 C CA . ARG A 1 76 ? -8.181 6.236 2.784 1.00 94.44 76 ARG A CA 1
ATOM 588 C C . ARG A 1 76 ? -7.369 5.771 3.993 1.00 94.44 76 ARG A C 1
ATOM 590 O O . ARG A 1 76 ? -6.146 5.739 3.904 1.00 94.44 76 ARG A O 1
ATOM 597 N N . GLU A 1 77 ? -8.035 5.411 5.085 1.00 96.50 77 GLU A N 1
ATOM 598 C CA . GLU A 1 77 ? -7.417 4.948 6.329 1.00 96.50 77 GLU A CA 1
ATOM 599 C C . GLU A 1 77 ? -8.164 3.706 6.834 1.00 96.50 77 GLU A C 1
ATOM 601 O O . GLU A 1 77 ? -9.391 3.721 6.945 1.00 96.50 77 GLU A O 1
ATOM 606 N N . ILE A 1 78 ? -7.443 2.612 7.077 1.00 96.12 78 ILE A N 1
ATOM 607 C CA . ILE A 1 78 ? -8.016 1.317 7.467 1.00 96.12 78 ILE A CA 1
ATOM 608 C C . ILE A 1 78 ? -7.332 0.859 8.751 1.00 96.12 78 ILE A C 1
ATOM 610 O O . ILE A 1 78 ? -6.107 0.780 8.803 1.00 96.12 78 ILE A O 1
ATOM 614 N N . VAL A 1 79 ? -8.121 0.569 9.783 1.00 95.75 79 VAL A N 1
ATOM 615 C CA . VAL A 1 79 ? -7.621 0.053 11.062 1.00 95.75 79 VAL A CA 1
ATOM 616 C C . VAL A 1 79 ? -7.520 -1.467 10.985 1.00 95.75 79 VAL A C 1
ATOM 618 O O . VAL A 1 79 ? -8.482 -2.130 10.611 1.00 95.75 79 VAL A O 1
ATOM 621 N N . MET A 1 80 ? -6.356 -2.005 11.340 1.00 93.38 80 MET A N 1
ATOM 622 C CA . MET A 1 80 ? -6.070 -3.438 11.364 1.00 93.38 80 MET A CA 1
ATOM 623 C C . MET A 1 80 ? -6.104 -3.907 12.821 1.00 93.38 80 MET A C 1
ATOM 625 O O . MET A 1 80 ? -5.111 -3.792 13.538 1.00 93.38 80 MET A O 1
ATOM 629 N N . GLU A 1 81 ? -7.265 -4.378 13.274 1.00 88.19 81 GLU A N 1
ATOM 630 C CA . GLU A 1 81 ? -7.505 -4.687 14.694 1.00 88.19 81 GLU A CA 1
ATOM 631 C C . GLU A 1 81 ? -6.749 -5.940 15.175 1.00 88.19 81 GLU A C 1
ATOM 633 O O . GLU A 1 81 ? -6.290 -5.981 16.314 1.00 88.19 81 GLU A O 1
ATOM 638 N N . ASP A 1 82 ? -6.540 -6.920 14.291 1.00 84.94 82 ASP A N 1
ATOM 639 C CA . ASP A 1 82 ? -5.967 -8.231 14.639 1.00 84.94 82 ASP A CA 1
ATOM 640 C C . ASP A 1 82 ? -4.463 -8.370 14.331 1.00 84.94 82 ASP A C 1
ATOM 642 O O . ASP A 1 82 ? -3.912 -9.472 14.385 1.00 84.94 82 ASP A O 1
ATOM 646 N N . ILE A 1 83 ? -3.773 -7.275 13.992 1.00 86.00 83 ILE A N 1
ATOM 647 C CA . ILE A 1 83 ? -2.349 -7.300 13.623 1.00 86.00 83 ILE A CA 1
ATOM 648 C C . ILE A 1 83 ? -1.524 -6.511 14.638 1.00 86.00 83 ILE A C 1
ATOM 650 O O . ILE A 1 83 ? -1.853 -5.379 14.992 1.00 86.00 83 ILE A O 1
ATOM 654 N N . LYS A 1 84 ? -0.408 -7.105 15.067 1.00 82.50 84 LYS A N 1
ATOM 655 C CA . LYS A 1 84 ? 0.613 -6.450 15.889 1.00 82.50 84 LYS A CA 1
ATOM 656 C C . LYS A 1 84 ? 1.873 -6.216 15.068 1.00 82.50 84 LYS A C 1
ATOM 658 O O . LYS A 1 84 ? 2.216 -7.023 14.208 1.00 82.50 84 LYS A O 1
ATOM 663 N N . ILE A 1 85 ? 2.538 -5.099 15.337 1.00 75.81 85 ILE A N 1
ATOM 664 C CA . ILE A 1 85 ? 3.890 -4.837 14.843 1.00 75.81 85 ILE A CA 1
ATOM 665 C C . ILE A 1 85 ? 4.849 -5.371 15.905 1.00 75.81 85 ILE A C 1
ATOM 667 O O . ILE A 1 85 ? 4.846 -4.848 17.021 1.00 75.81 85 ILE A O 1
ATOM 671 N N . ASP A 1 86 ? 5.624 -6.394 15.549 1.00 70.88 86 ASP A N 1
ATOM 672 C CA . ASP A 1 86 ? 6.745 -6.894 16.357 1.00 70.88 86 ASP A CA 1
ATOM 673 C C . ASP A 1 86 ? 7.954 -5.941 16.314 1.00 70.88 86 ASP A C 1
ATOM 675 O O . ASP A 1 86 ? 8.177 -5.286 15.264 1.00 70.88 86 ASP A O 1
#

Foldseek 3Di:
DPPPDDDDDDDDDDDDDPPDDPDDCPDDDQQDADPQFQAWEQAPNGTGRHHLVVVVVVDVVSVCQQPNPDPNVPDRYHYDPPDHDD

pLDDT: mean 84.87, std 11.81, range [56.16, 96.5]

InterPro domains:
  IPR000210 BTB/POZ domain [PF00651] (30-85)
  IPR000210 BTB/POZ domain [PS50097] (37-86)
  IPR011333 SKP1/BTB/POZ domain superfamily [G3DSA:3.30.710.10] (24-86)
  IPR011333 SKP1/BTB/POZ domain superfamily [SSF54695] (30-84)

Radius of gyration: 17.64 Å; Cα contacts (8 Å, |Δi|>4): 87; chains: 1; bounding box: 42×24×51 Å